Protein AF-A0A645HG04-F1 (afdb_monomer_lite)

Secondary structure (DSSP, 8-state):
---SSEEEEEEE-TTS-EEEEEEESS-HHHHHHHHHH-SEE-EEEE-TTT--EEEE-S-BTTB--EESSS--SEE-GGGSSSPP--------

Organism: NCBI:txid1076179

Radius of gyration: 16.36 Å; chains: 1; bounding box: 36×51×25 Å

Sequence (92 aa):
MLTAWEEYKDVVSLDGTKFSQTRPMMSGKTAENICGLCNLVGELIISPKDGARYVRLQASPTLVAKDLIFKREFCTPDHLLIAEEKETKANA

Foldseek 3Di:
DPPPAWDWDWDQAPVRDTDTDIFHPDPPVVRVVVVVPDQFDWDWDQDPPPRFIKTAQDDDPRDDHHHNDAGDRIDGPVCRPPDDDPPPPPDD

pLDDT: mean 79.68, std 12.86, range [40.16, 91.25]

Structure (mmCIF, N/CA/C/O backbone):
data_AF-A0A645HG04-F1
#
_entry.id   AF-A0A645HG04-F1
#
loop_
_atom_site.group_PDB
_atom_site.id
_atom_site.type_symbol
_atom_site.label_atom_id
_atom_site.label_alt_id
_atom_site.label_comp_id
_atom_site.label_asym_id
_atom_site.label_entity_id
_atom_site.label_seq_id
_atom_site.pdbx_PDB_ins_code
_atom_site.Cartn_x
_atom_site.Cartn_y
_atom_site.Cartn_z
_atom_site.occupancy
_atom_site.B_iso_or_equiv
_atom_site.auth_seq_id
_atom_site.auth_comp_id
_atom_site.auth_asym_id
_atom_site.auth_atom_id
_atom_site.pdbx_PDB_model_num
ATOM 1 N N . MET A 1 1 ? -13.549 -0.966 -13.388 1.00 42.94 1 MET A N 1
ATOM 2 C CA . MET A 1 1 ? -12.780 0.032 -12.616 1.00 42.94 1 MET A CA 1
ATOM 3 C C . MET A 1 1 ? -13.798 1.051 -12.123 1.00 42.94 1 MET A C 1
ATOM 5 O O . MET A 1 1 ? -14.424 1.677 -12.966 1.00 42.94 1 MET A O 1
ATOM 9 N N . LEU A 1 2 ? -14.108 1.097 -10.820 1.00 45.75 2 LEU A N 1
ATOM 10 C CA . LEU A 1 2 ? -15.093 2.050 -10.290 1.00 45.75 2 LEU A CA 1
ATOM 11 C C . LEU A 1 2 ? -14.481 3.458 -10.338 1.00 45.75 2 LEU A C 1
ATOM 13 O O . LEU A 1 2 ? -13.797 3.864 -9.412 1.00 45.75 2 LEU A O 1
ATOM 17 N N . THR A 1 3 ? -14.720 4.185 -11.427 1.00 49.06 3 THR A N 1
ATOM 18 C CA . THR A 1 3 ? -14.476 5.635 -11.537 1.00 49.06 3 THR A CA 1
ATOM 19 C C . THR A 1 3 ? -15.616 6.455 -10.925 1.00 49.06 3 THR A C 1
ATOM 21 O O . THR A 1 3 ? -15.688 7.669 -11.094 1.00 49.06 3 THR A O 1
ATOM 24 N N . ALA A 1 4 ? -16.554 5.804 -10.238 1.00 54.09 4 ALA A N 1
ATOM 25 C CA . ALA A 1 4 ? -17.647 6.494 -9.589 1.00 54.09 4 ALA A CA 1
ATOM 26 C C . ALA A 1 4 ? -17.106 7.151 -8.313 1.00 54.09 4 ALA A C 1
ATOM 28 O O . ALA A 1 4 ? -16.825 6.453 -7.338 1.00 54.09 4 ALA A O 1
ATOM 29 N N . TRP A 1 5 ? -17.010 8.483 -8.352 1.00 65.12 5 TRP A N 1
ATOM 30 C CA . TRP A 1 5 ? -16.690 9.361 -7.225 1.00 65.12 5 TRP A CA 1
ATOM 31 C C . TRP A 1 5 ? -15.208 9.278 -6.814 1.00 65.12 5 TRP A C 1
ATOM 33 O O . TRP A 1 5 ? -14.862 8.551 -5.898 1.00 65.12 5 TRP A O 1
ATOM 43 N N . GLU A 1 6 ? -14.313 10.003 -7.488 1.00 74.56 6 GLU A N 1
ATOM 44 C CA . GLU A 1 6 ? -12.897 10.145 -7.099 1.00 74.56 6 GLU A CA 1
ATOM 45 C C . GLU A 1 6 ? -12.704 11.442 -6.298 1.00 74.56 6 GLU A C 1
ATOM 47 O O . GLU A 1 6 ? -13.227 12.490 -6.679 1.00 74.56 6 GLU A O 1
ATOM 52 N N . GLU A 1 7 ? -11.957 11.391 -5.197 1.00 83.62 7 GLU A N 1
ATOM 53 C CA . GLU A 1 7 ? -11.483 12.572 -4.475 1.00 83.62 7 GLU A CA 1
ATOM 54 C C . GLU A 1 7 ? -9.978 12.494 -4.204 1.00 83.62 7 GLU A C 1
ATOM 56 O O . GLU A 1 7 ? -9.413 11.419 -3.979 1.00 83.62 7 GLU A O 1
ATOM 61 N N . TYR A 1 8 ? -9.336 13.661 -4.193 1.00 83.50 8 TYR A N 1
ATOM 62 C CA . TYR A 1 8 ? -7.935 13.816 -3.822 1.00 83.50 8 TYR A CA 1
ATOM 63 C C . TYR A 1 8 ? -7.852 14.238 -2.359 1.00 83.50 8 TYR A C 1
ATOM 65 O O . TYR A 1 8 ? -8.377 15.283 -1.972 1.00 83.50 8 TYR A O 1
ATOM 73 N N . LYS A 1 9 ? -7.201 13.416 -1.536 1.00 82.38 9 LYS A N 1
ATOM 74 C CA . LYS A 1 9 ? -6.927 13.722 -0.132 1.00 82.38 9 LYS A CA 1
ATOM 75 C C . LYS A 1 9 ? -5.442 13.983 0.042 1.00 82.38 9 LYS A C 1
ATOM 77 O O . LYS A 1 9 ? -4.625 13.108 -0.238 1.00 82.38 9 LYS A O 1
ATOM 82 N N . ASP A 1 10 ? -5.100 15.143 0.581 1.00 84.50 10 ASP A N 1
ATOM 83 C CA . ASP A 1 10 ? -3.732 15.399 1.015 1.00 84.50 10 ASP A CA 1
ATOM 84 C C . ASP A 1 10 ? -3.442 14.605 2.290 1.00 84.50 10 ASP A C 1
ATOM 86 O O . ASP A 1 10 ? -4.133 14.731 3.306 1.00 84.50 10 ASP A O 1
ATOM 90 N N . VAL A 1 11 ? -2.411 13.769 2.231 1.00 81.12 11 VAL A N 1
ATOM 91 C CA . VAL A 1 11 ? -1.909 12.996 3.364 1.00 81.12 11 VAL A CA 1
ATOM 92 C C . VAL A 1 11 ? -0.526 13.522 3.720 1.00 81.12 11 VAL A C 1
ATOM 94 O O . VAL A 1 11 ? 0.324 13.735 2.855 1.00 81.12 11 VAL A O 1
ATOM 97 N N . VAL A 1 12 ? -0.317 13.765 5.011 1.00 83.12 12 VAL A N 1
ATOM 98 C CA . VAL A 1 12 ? 0.971 14.196 5.558 1.00 83.12 12 VAL A CA 1
ATOM 99 C C . VAL A 1 12 ? 1.647 12.971 6.162 1.00 83.12 12 VAL A C 1
ATOM 101 O O . VAL A 1 12 ? 1.096 12.353 7.072 1.00 83.12 12 VAL A O 1
ATOM 104 N N . SER A 1 13 ? 2.814 12.608 5.633 1.00 76.81 13 SER A N 1
ATOM 105 C CA . SER A 1 13 ? 3.669 11.569 6.206 1.00 76.81 13 SER A CA 1
ATOM 106 C C . SER A 1 13 ? 4.205 11.994 7.572 1.00 76.81 13 SER A C 1
ATOM 108 O O . SER A 1 13 ? 4.278 13.183 7.885 1.00 76.81 13 SER A O 1
ATOM 110 N N . LEU A 1 14 ? 4.684 11.022 8.348 1.00 74.31 14 LEU A N 1
ATOM 111 C CA . LEU A 1 14 ? 5.413 11.262 9.599 1.00 74.31 14 LEU A CA 1
ATOM 112 C C . LEU A 1 14 ? 6.651 12.147 9.388 1.00 74.31 14 LEU A C 1
ATOM 114 O O . LEU A 1 14 ? 6.978 12.963 10.244 1.00 74.31 14 LEU A O 1
ATOM 118 N N . ASP A 1 15 ? 7.271 12.051 8.212 1.00 80.12 15 ASP A N 1
ATOM 119 C CA . ASP A 1 15 ? 8.447 12.842 7.832 1.00 80.12 15 ASP A CA 1
ATOM 120 C C . ASP A 1 15 ? 8.088 14.266 7.353 1.00 80.12 15 ASP A C 1
ATOM 122 O O . ASP A 1 15 ? 8.939 15.003 6.859 1.00 80.12 15 ASP A O 1
ATOM 126 N N . GLY A 1 16 ? 6.812 14.663 7.440 1.00 79.56 16 GLY A N 1
ATOM 127 C CA . GLY A 1 16 ? 6.312 15.972 7.004 1.00 79.56 16 GLY A CA 1
ATOM 128 C C . GLY A 1 16 ? 6.106 16.111 5.491 1.00 79.56 16 GLY A C 1
ATOM 129 O O . GLY A 1 16 ? 5.608 17.141 5.028 1.00 79.56 16 GLY A O 1
ATOM 130 N N . THR A 1 17 ? 6.441 15.084 4.70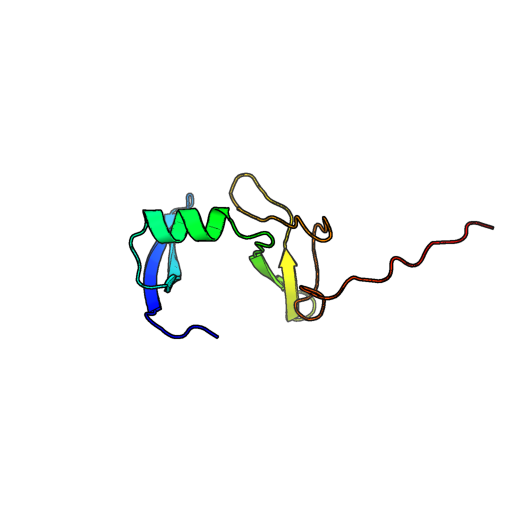8 1.00 83.19 17 THR A N 1
ATOM 131 C CA . THR A 1 17 ? 6.184 15.051 3.265 1.00 83.19 17 THR A CA 1
ATOM 132 C C . THR A 1 17 ? 4.683 14.970 2.991 1.00 83.19 17 THR A C 1
ATOM 134 O O . THR A 1 17 ? 3.959 14.193 3.613 1.00 83.19 17 THR A O 1
ATOM 137 N N . LYS A 1 18 ? 4.195 15.799 2.063 1.00 85.25 18 LYS A N 1
ATOM 138 C CA . LYS A 1 18 ? 2.796 15.782 1.626 1.00 85.25 18 LYS A CA 1
ATOM 139 C C . LYS A 1 18 ? 2.679 14.992 0.337 1.00 85.25 18 LYS A C 1
ATOM 141 O O . LYS A 1 18 ? 3.416 15.258 -0.610 1.00 85.25 18 LYS A O 1
ATOM 146 N N . PHE A 1 19 ? 1.737 14.066 0.294 1.00 81.25 19 PHE A N 1
ATOM 147 C CA . PHE A 1 19 ? 1.394 13.335 -0.916 1.00 81.25 19 PHE A CA 1
ATOM 148 C C . PHE A 1 19 ? -0.117 13.362 -1.130 1.00 81.25 19 PHE A C 1
ATOM 150 O O . PHE A 1 19 ? -0.898 13.314 -0.178 1.00 81.25 19 PHE A O 1
ATOM 157 N N . SER A 1 20 ? -0.522 13.471 -2.394 1.00 79.94 20 SER A N 1
ATOM 158 C CA . SER A 1 20 ? -1.930 13.426 -2.772 1.00 79.94 20 SER A CA 1
ATOM 159 C C . SER A 1 20 ? -2.337 11.972 -2.971 1.00 79.94 20 SER A C 1
ATOM 161 O O . SER A 1 20 ? -1.760 11.262 -3.795 1.00 79.94 20 SER A O 1
ATOM 163 N N . GLN A 1 21 ? -3.300 11.515 -2.177 1.00 81.12 21 GLN A N 1
ATOM 164 C CA . GLN A 1 21 ? -3.895 10.196 -2.300 1.00 81.12 21 GLN A CA 1
ATOM 165 C C . GLN A 1 21 ? -5.200 10.305 -3.083 1.00 81.12 21 GLN A C 1
ATOM 167 O O . GLN A 1 21 ? -6.142 10.970 -2.650 1.00 81.12 21 GLN A O 1
ATOM 172 N N . THR A 1 22 ? -5.279 9.579 -4.191 1.00 82.00 22 THR A N 1
ATOM 173 C CA . THR A 1 22 ? -6.541 9.324 -4.879 1.00 82.00 22 THR A CA 1
ATOM 174 C C . THR A 1 22 ? -7.349 8.293 -4.098 1.00 82.00 22 THR A C 1
ATOM 176 O O . THR A 1 22 ? -6.862 7.190 -3.837 1.00 82.00 22 THR A O 1
ATOM 179 N N . ARG A 1 23 ? -8.588 8.623 -3.728 1.00 80.94 23 ARG A N 1
ATOM 180 C CA . ARG A 1 23 ? -9.495 7.693 -3.044 1.00 80.94 23 ARG A CA 1
ATOM 181 C C . ARG A 1 23 ? -10.939 7.841 -3.528 1.00 80.94 23 ARG A C 1
ATOM 183 O O . ARG A 1 23 ? -11.278 8.862 -4.121 1.00 80.94 23 ARG A O 1
ATOM 190 N N . PRO A 1 24 ? -11.808 6.847 -3.279 1.00 76.94 24 PRO A N 1
ATOM 191 C CA . PRO A 1 24 ? -13.231 7.002 -3.541 1.00 76.94 24 PRO A CA 1
ATOM 192 C C . PRO A 1 24 ? -13.815 8.136 -2.685 1.00 76.94 24 PRO A C 1
ATOM 194 O O . PRO A 1 24 ? -13.456 8.275 -1.515 1.00 76.94 24 PRO A O 1
ATOM 197 N N . MET A 1 25 ? -14.738 8.913 -3.242 1.00 81.69 25 MET A N 1
ATOM 198 C CA . MET A 1 25 ? -15.469 9.975 -2.562 1.00 81.69 25 MET A CA 1
ATOM 199 C C . MET A 1 25 ? -16.533 9.332 -1.679 1.00 81.69 25 MET A C 1
ATOM 201 O O . MET A 1 25 ? -17.639 8.969 -2.078 1.00 81.69 25 MET A O 1
ATOM 205 N N . MET A 1 26 ? -16.113 9.130 -0.441 1.00 81.56 26 MET A N 1
ATOM 206 C CA . MET A 1 26 ? -16.874 8.572 0.660 1.00 81.56 26 MET A CA 1
ATOM 207 C C . MET A 1 26 ? -16.292 9.112 1.963 1.00 81.56 26 MET A C 1
ATOM 209 O O . MET A 1 26 ? -15.172 9.623 2.004 1.00 81.56 26 MET A O 1
ATOM 213 N N . SER A 1 27 ? -17.046 8.988 3.056 1.00 82.81 27 SER A N 1
ATOM 214 C CA . SER A 1 27 ? -16.543 9.427 4.358 1.00 82.81 27 SER A CA 1
ATOM 215 C C . SER A 1 27 ? -15.204 8.745 4.675 1.00 82.81 27 SER A C 1
ATOM 217 O O . SER A 1 27 ? -15.019 7.564 4.369 1.00 82.81 27 SER A O 1
ATOM 219 N N . GLY A 1 28 ? -14.274 9.470 5.309 1.00 79.69 28 GLY A N 1
ATOM 220 C CA . GLY A 1 28 ? -12.940 8.936 5.608 1.00 79.69 28 GLY A CA 1
ATOM 221 C C . GLY A 1 28 ? -12.987 7.605 6.363 1.00 79.69 28 GLY A C 1
ATOM 222 O O . GLY A 1 28 ? -12.301 6.664 5.982 1.00 79.69 28 GLY A O 1
ATOM 223 N N . LYS A 1 29 ? -13.901 7.490 7.335 1.00 83.88 29 LYS A N 1
ATOM 224 C CA . LYS A 1 29 ? -14.132 6.258 8.100 1.00 83.88 29 LYS A CA 1
ATOM 225 C C . LYS A 1 29 ? -14.637 5.106 7.226 1.00 83.88 29 LYS A C 1
ATOM 227 O O . LYS A 1 29 ? -14.236 3.964 7.421 1.00 83.88 29 LYS 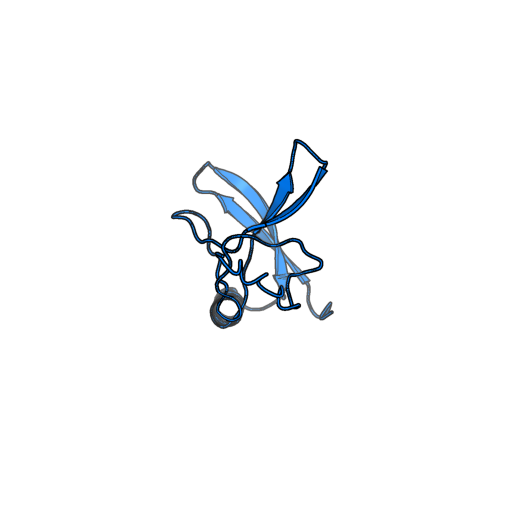A O 1
ATOM 232 N N . THR A 1 30 ? -15.524 5.384 6.270 1.00 85.00 30 THR A N 1
ATOM 233 C CA . THR A 1 30 ? -16.033 4.364 5.339 1.00 85.00 30 THR A CA 1
ATOM 234 C C . THR A 1 30 ? -14.921 3.853 4.429 1.00 85.00 30 THR A C 1
ATOM 236 O O . THR A 1 30 ? -14.781 2.640 4.288 1.00 85.00 30 THR A O 1
ATOM 239 N N . ALA A 1 31 ? -14.109 4.755 3.867 1.00 79.12 31 ALA A N 1
ATOM 240 C CA . ALA A 1 31 ? -12.966 4.381 3.036 1.00 79.12 31 ALA A CA 1
ATOM 241 C C . ALA A 1 31 ? -11.974 3.509 3.810 1.00 79.12 31 ALA A C 1
ATOM 243 O O . ALA A 1 31 ? -11.591 2.444 3.337 1.00 79.12 31 ALA A O 1
ATOM 244 N N . GLU A 1 32 ? -11.610 3.921 5.024 1.00 80.94 32 GLU A N 1
ATOM 245 C CA . GLU A 1 32 ? -10.682 3.179 5.883 1.00 80.94 32 GLU A CA 1
ATOM 246 C C . GLU A 1 32 ? -11.218 1.789 6.245 1.00 80.94 32 GLU A C 1
ATOM 248 O O . GLU A 1 32 ? -10.484 0.806 6.148 1.00 80.94 32 GLU A O 1
ATOM 253 N N . ASN A 1 33 ? -12.508 1.678 6.576 1.00 85.19 33 ASN A N 1
ATOM 254 C CA . ASN A 1 33 ? -13.141 0.389 6.855 1.00 85.19 33 ASN A CA 1
ATOM 255 C C . ASN A 1 33 ? -13.109 -0.543 5.637 1.00 85.19 33 ASN A C 1
ATOM 257 O O . ASN A 1 33 ? -12.765 -1.715 5.774 1.00 85.19 33 ASN A O 1
ATOM 261 N N . ILE A 1 34 ? -13.449 -0.037 4.447 1.00 83.50 34 ILE A N 1
ATOM 262 C CA . ILE A 1 34 ? -13.417 -0.829 3.209 1.00 83.50 34 ILE A CA 1
ATOM 263 C C . ILE A 1 34 ? -11.986 -1.277 2.905 1.00 83.50 34 ILE A C 1
ATOM 265 O O . ILE A 1 34 ? -11.761 -2.458 2.650 1.00 83.50 34 ILE A O 1
ATOM 269 N N . CYS A 1 35 ? -11.011 -0.372 3.009 1.00 77.62 35 CYS A N 1
ATOM 270 C CA . CYS A 1 35 ? -9.599 -0.698 2.823 1.00 77.62 35 CYS A CA 1
ATOM 271 C C . CYS A 1 35 ? -9.097 -1.739 3.838 1.00 77.62 35 CYS A C 1
ATOM 273 O O . CYS A 1 35 ? -8.312 -2.612 3.478 1.00 77.62 35 CYS A O 1
ATOM 275 N N . GLY A 1 36 ? -9.570 -1.701 5.089 1.00 79.81 36 GLY A N 1
ATOM 276 C CA . GLY A 1 36 ? -9.238 -2.702 6.109 1.00 79.81 36 GLY A CA 1
ATOM 277 C C . GLY A 1 36 ? -9.801 -4.099 5.812 1.00 79.81 36 GLY A C 1
ATOM 278 O O . GLY A 1 36 ? -9.192 -5.111 6.176 1.00 79.81 36 GLY A O 1
ATOM 279 N N . LEU A 1 37 ? -10.936 -4.163 5.110 1.00 86.12 37 LEU A N 1
ATOM 280 C CA . LEU A 1 37 ? -11.566 -5.409 4.667 1.00 86.12 37 LEU A CA 1
ATOM 281 C C . LEU A 1 37 ? -10.902 -6.011 3.422 1.00 86.12 37 LEU A C 1
ATOM 283 O O . LEU A 1 37 ? -11.163 -7.170 3.100 1.00 86.12 37 LEU A O 1
ATOM 287 N N . CYS A 1 38 ? -10.030 -5.274 2.732 1.00 87.00 38 CYS A N 1
ATOM 288 C CA . CYS A 1 38 ? -9.312 -5.808 1.584 1.00 87.00 38 CYS A CA 1
ATOM 289 C C . CYS A 1 38 ? -8.447 -7.020 1.980 1.00 87.00 38 CYS A C 1
ATOM 291 O O . CYS A 1 38 ? -7.737 -7.036 2.995 1.00 87.00 38 CYS A O 1
ATOM 293 N N . ASN A 1 39 ? -8.500 -8.058 1.144 1.00 87.31 39 ASN A N 1
ATOM 294 C CA . ASN A 1 39 ? -7.681 -9.263 1.307 1.00 87.31 39 ASN A CA 1
ATOM 295 C C . ASN A 1 39 ? -6.246 -9.073 0.794 1.00 87.31 39 ASN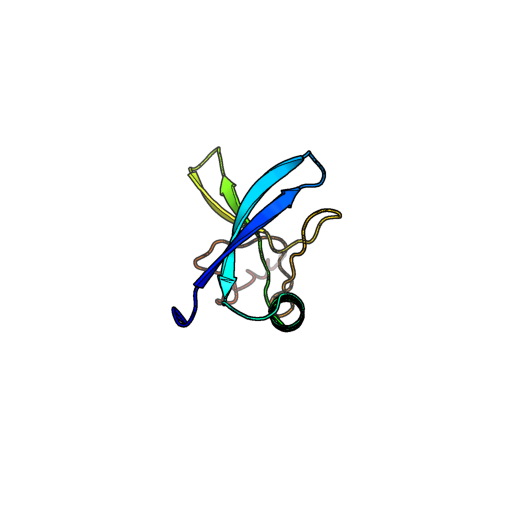 A C 1
ATOM 297 O O . ASN A 1 39 ? -5.339 -9.766 1.253 1.00 87.31 39 ASN A O 1
ATOM 301 N N . LEU A 1 40 ? -6.053 -8.122 -0.121 1.00 87.94 40 LEU A N 1
ATOM 302 C CA . LEU A 1 40 ? -4.777 -7.750 -0.721 1.00 87.94 40 LEU A CA 1
ATOM 303 C C . LEU A 1 40 ? -4.618 -6.230 -0.652 1.00 87.94 40 LEU A C 1
ATOM 305 O O . LEU A 1 40 ? -5.500 -5.497 -1.099 1.00 87.94 40 LEU A O 1
ATOM 309 N N . VAL A 1 41 ? -3.505 -5.774 -0.086 1.00 88.12 41 VAL A N 1
ATOM 310 C CA . VAL A 1 41 ? -3.101 -4.366 0.012 1.00 88.12 41 VAL A CA 1
ATOM 311 C C . VAL A 1 41 ? -1.592 -4.310 -0.195 1.00 88.12 41 VAL A C 1
ATOM 313 O O . VAL A 1 41 ? -0.858 -5.025 0.483 1.00 88.12 41 VAL A O 1
ATOM 316 N N . GLY A 1 42 ? -1.112 -3.475 -1.113 1.00 88.25 42 GLY A N 1
ATOM 317 C CA . GLY A 1 42 ? 0.316 -3.376 -1.396 1.00 88.25 42 GLY A CA 1
ATOM 318 C C . GLY A 1 42 ? 0.743 -2.006 -1.894 1.00 88.25 42 GLY A C 1
ATOM 319 O O . GLY A 1 42 ? -0.053 -1.260 -2.462 1.00 88.25 42 GLY A O 1
ATOM 320 N N . GLU A 1 43 ? 2.015 -1.698 -1.675 1.00 88.25 43 GLU A N 1
ATOM 321 C CA . GLU A 1 43 ? 2.676 -0.488 -2.160 1.00 88.25 43 GLU A CA 1
ATOM 322 C C . GLU A 1 43 ? 3.327 -0.763 -3.515 1.00 88.25 43 GLU A C 1
ATOM 324 O O . GLU A 1 43 ? 4.083 -1.724 -3.661 1.00 88.25 43 GLU A O 1
ATOM 329 N N . LEU A 1 44 ? 3.055 0.086 -4.508 1.00 88.75 44 LEU A N 1
ATOM 330 C CA . LEU A 1 44 ? 3.714 0.010 -5.807 1.00 88.75 44 LEU A CA 1
ATOM 331 C C . LEU A 1 44 ? 5.056 0.745 -5.746 1.00 88.75 44 LEU A C 1
ATOM 333 O O . LEU A 1 44 ? 5.100 1.965 -5.612 1.00 88.75 44 LEU A O 1
ATOM 337 N N . ILE A 1 45 ? 6.143 -0.001 -5.897 1.00 89.25 45 ILE A N 1
ATOM 338 C CA . ILE A 1 45 ? 7.514 0.498 -5.897 1.00 89.25 45 ILE A CA 1
ATOM 339 C C . ILE A 1 45 ? 8.070 0.388 -7.314 1.00 89.25 45 ILE A C 1
ATOM 341 O O . ILE A 1 45 ? 7.935 -0.643 -7.974 1.00 89.25 45 ILE A O 1
ATOM 345 N N . ILE A 1 46 ? 8.722 1.447 -7.785 1.00 89.06 46 ILE A N 1
ATOM 346 C CA . ILE A 1 46 ? 9.498 1.416 -9.026 1.00 89.06 46 ILE A CA 1
ATOM 347 C C . ILE A 1 46 ? 10.947 1.169 -8.636 1.00 89.06 46 ILE A C 1
ATOM 349 O O . ILE A 1 46 ? 11.538 1.959 -7.898 1.00 89.06 46 ILE A O 1
ATOM 353 N N . SER A 1 47 ? 11.518 0.063 -9.103 1.00 86.00 47 SER A N 1
ATOM 354 C CA . SER A 1 47 ? 12.909 -0.242 -8.809 1.00 86.00 47 SER A CA 1
ATOM 355 C C . SER A 1 47 ? 13.834 0.694 -9.596 1.00 86.00 47 SER A C 1
ATOM 357 O O . SER A 1 47 ? 13.721 0.788 -10.821 1.00 86.00 47 SER A O 1
ATOM 359 N N . PRO A 1 48 ? 14.791 1.363 -8.932 1.00 84.44 48 PRO A N 1
ATOM 360 C CA . PRO A 1 48 ? 15.722 2.275 -9.590 1.00 84.44 48 PRO A CA 1
ATOM 361 C C . PRO A 1 48 ? 16.774 1.558 -10.451 1.00 84.44 48 PRO A C 1
ATOM 363 O O . PRO A 1 48 ? 17.489 2.217 -11.198 1.00 84.44 48 PRO A O 1
ATOM 366 N N . LYS A 1 49 ? 16.905 0.228 -10.339 1.00 83.25 49 LYS A N 1
ATOM 367 C CA . LYS A 1 49 ? 17.919 -0.556 -11.067 1.00 83.25 49 LYS A CA 1
ATOM 368 C C . LYS A 1 49 ? 17.472 -0.939 -12.477 1.00 83.25 49 LYS A C 1
ATOM 370 O O . LYS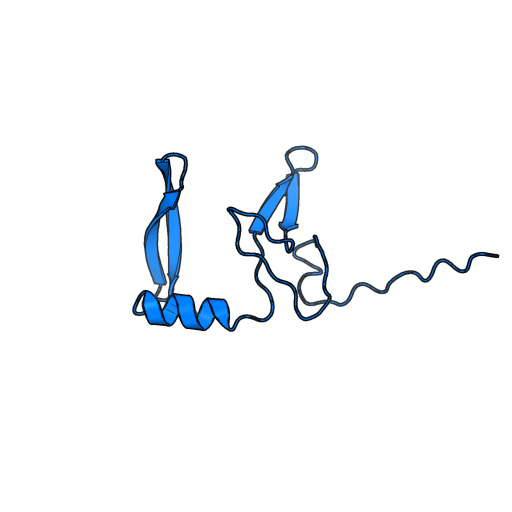 A 1 49 ? 18.258 -0.892 -13.413 1.00 83.25 49 LYS A O 1
ATOM 375 N N . ASP A 1 50 ? 16.221 -1.348 -12.593 1.00 85.44 50 ASP A N 1
ATOM 376 C CA . ASP A 1 50 ? 15.629 -2.011 -13.754 1.00 85.44 50 ASP A CA 1
ATOM 377 C C . ASP A 1 50 ? 14.400 -1.258 -14.283 1.00 85.44 50 ASP A C 1
ATOM 379 O O . ASP A 1 50 ? 13.867 -1.609 -15.331 1.00 85.44 50 ASP A O 1
ATOM 383 N N . GLY A 1 51 ? 13.930 -0.219 -13.580 1.00 85.69 51 GLY A N 1
ATOM 384 C CA . GLY A 1 51 ? 12.725 0.534 -13.946 1.00 85.69 51 GLY A CA 1
ATOM 385 C C . GLY A 1 51 ? 11.432 -0.280 -13.827 1.00 85.69 51 GLY A C 1
ATOM 386 O O . GLY A 1 51 ? 10.348 0.227 -14.124 1.00 85.69 51 GLY A O 1
ATOM 387 N N . ALA A 1 52 ? 11.534 -1.537 -13.391 1.00 88.31 52 ALA A N 1
ATOM 388 C CA . ALA A 1 52 ? 10.413 -2.438 -13.228 1.00 88.31 52 ALA A CA 1
ATOM 389 C C . ALA A 1 52 ? 9.565 -2.050 -12.014 1.00 88.31 52 ALA A C 1
ATOM 391 O O . ALA A 1 52 ? 10.033 -1.453 -11.039 1.00 88.31 52 ALA A O 1
ATOM 392 N N . ARG A 1 53 ? 8.283 -2.400 -12.095 1.00 90.12 53 ARG A N 1
ATOM 393 C CA . ARG A 1 53 ? 7.302 -2.163 -11.041 1.00 90.12 53 ARG A CA 1
ATOM 394 C C . ARG A 1 53 ? 7.177 -3.413 -10.189 1.00 90.12 53 ARG A C 1
ATOM 396 O O . ARG A 1 53 ? 6.943 -4.495 -10.718 1.00 90.12 53 ARG A O 1
ATOM 403 N N . TYR A 1 54 ? 7.258 -3.235 -8.882 1.00 90.56 54 TYR A N 1
ATOM 404 C CA . TYR A 1 54 ? 7.052 -4.279 -7.891 1.00 90.56 54 TYR A CA 1
ATOM 405 C C . TYR A 1 54 ? 5.963 -3.840 -6.923 1.00 90.56 54 TYR A C 1
ATOM 407 O O . TYR A 1 54 ? 5.848 -2.666 -6.589 1.00 90.56 54 TYR A O 1
ATOM 415 N N . VAL A 1 55 ? 5.159 -4.788 -6.468 1.00 90.69 55 VAL A N 1
ATOM 416 C CA . VAL A 1 55 ? 4.164 -4.583 -5.423 1.00 90.69 55 VAL A CA 1
ATOM 417 C C . VAL A 1 55 ? 4.716 -5.182 -4.141 1.00 90.69 55 VAL A C 1
ATOM 419 O O . VAL A 1 55 ? 4.874 -6.399 -4.027 1.00 90.69 55 VAL A O 1
ATOM 422 N N . ARG A 1 56 ? 5.014 -4.325 -3.168 1.00 90.62 56 ARG A N 1
ATOM 423 C CA . ARG A 1 56 ? 5.372 -4.732 -1.813 1.00 90.62 56 ARG A CA 1
ATOM 424 C C . ARG A 1 56 ? 4.107 -5.076 -1.043 1.00 90.62 56 ARG A C 1
ATOM 426 O O . ARG A 1 56 ? 3.230 -4.237 -0.868 1.00 90.62 56 ARG A O 1
ATOM 433 N N . LEU A 1 57 ? 4.047 -6.309 -0.561 1.00 91.25 57 LEU A N 1
ATOM 434 C CA . LEU A 1 57 ? 2.928 -6.870 0.197 1.00 91.25 57 LEU A CA 1
ATOM 435 C C . LEU A 1 57 ? 3.272 -7.065 1.683 1.00 91.25 57 LEU A C 1
ATOM 437 O O . LEU A 1 57 ? 2.386 -7.301 2.503 1.00 91.25 57 LEU A O 1
ATOM 441 N N . GLN A 1 58 ? 4.547 -6.913 2.046 1.00 89.62 58 GLN A N 1
ATOM 442 C CA . GLN A 1 58 ? 5.023 -6.968 3.423 1.00 89.62 58 GLN A CA 1
ATOM 443 C C . GLN A 1 58 ? 4.804 -5.637 4.158 1.00 89.62 58 GLN A C 1
ATOM 445 O O . GLN A 1 58 ? 5.351 -4.602 3.759 1.00 89.62 58 GLN A O 1
ATOM 450 N N . ALA A 1 59 ? 4.049 -5.682 5.260 1.00 85.44 59 ALA A N 1
ATOM 451 C CA . ALA A 1 59 ? 3.849 -4.543 6.154 1.00 85.44 59 ALA A CA 1
ATOM 452 C C . ALA A 1 59 ? 5.162 -4.054 6.787 1.00 85.44 59 ALA A C 1
ATOM 454 O O . ALA A 1 59 ? 6.098 -4.821 7.017 1.00 85.44 59 ALA A O 1
ATOM 455 N N . SER A 1 60 ? 5.202 -2.768 7.121 1.00 85.31 60 SER A N 1
ATOM 456 C CA . SER A 1 60 ? 6.261 -2.149 7.920 1.00 85.31 60 SER A CA 1
ATOM 457 C C . SER A 1 60 ? 5.627 -1.260 9.001 1.00 85.31 60 SER A C 1
ATOM 459 O O . SER A 1 60 ? 4.427 -0.993 8.935 1.00 85.31 60 SER A O 1
ATOM 461 N N . PRO A 1 61 ? 6.389 -0.754 9.989 1.00 82.25 61 PRO A N 1
ATOM 462 C CA . PRO A 1 61 ? 5.846 0.157 11.003 1.00 82.25 61 PRO A CA 1
ATOM 463 C C . PRO A 1 61 ? 5.164 1.409 10.431 1.00 82.25 61 PRO A C 1
ATOM 465 O O . PRO A 1 61 ? 4.316 2.001 11.091 1.00 82.25 61 PRO A O 1
ATOM 468 N N . THR A 1 62 ? 5.528 1.811 9.212 1.00 79.88 62 THR A N 1
ATOM 469 C CA . THR A 1 62 ? 4.992 2.991 8.521 1.00 79.88 62 THR A CA 1
ATOM 470 C C . THR A 1 62 ? 4.122 2.641 7.312 1.00 79.88 62 THR A C 1
ATOM 472 O O . THR A 1 62 ? 3.516 3.537 6.728 1.00 79.88 62 THR A O 1
ATOM 475 N N . LEU A 1 63 ? 4.033 1.360 6.937 1.00 80.94 63 LEU A N 1
ATOM 476 C CA . LEU A 1 63 ? 3.338 0.897 5.741 1.00 80.94 63 LEU A CA 1
ATOM 477 C C . LEU A 1 63 ? 2.326 -0.199 6.068 1.00 80.94 63 LEU A C 1
ATOM 479 O O . LEU A 1 63 ? 2.676 -1.287 6.530 1.00 80.94 63 LEU A O 1
ATOM 483 N N . VAL A 1 64 ? 1.072 0.057 5.705 1.00 80.56 64 VAL A N 1
ATOM 484 C CA . VAL A 1 64 ? 0.014 -0.954 5.722 1.00 80.56 64 VAL A CA 1
ATOM 485 C C . VAL A 1 64 ? 0.075 -1.752 4.420 1.00 80.56 64 VAL A C 1
ATOM 487 O O . VAL A 1 64 ? -0.269 -1.238 3.359 1.00 80.56 64 VAL A O 1
ATOM 490 N N . ALA A 1 65 ? 0.491 -3.014 4.501 1.00 86.69 65 ALA A N 1
ATOM 491 C CA . ALA A 1 65 ? 0.470 -3.958 3.386 1.00 86.69 65 ALA A CA 1
ATOM 492 C C . ALA A 1 65 ? 0.063 -5.355 3.882 1.00 86.69 65 ALA A C 1
ATOM 494 O O . ALA A 1 65 ? 0.253 -5.692 5.052 1.00 86.69 65 ALA A O 1
ATOM 495 N N . LYS A 1 66 ? -0.595 -6.136 3.024 1.00 88.12 66 LYS A N 1
ATOM 496 C CA . LYS A 1 66 ? -1.27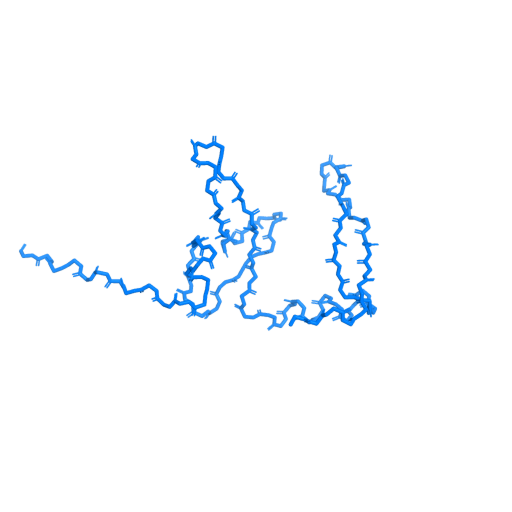0 -7.380 3.396 1.00 88.12 66 LYS A CA 1
ATOM 497 C C . LYS A 1 66 ? -1.475 -8.266 2.17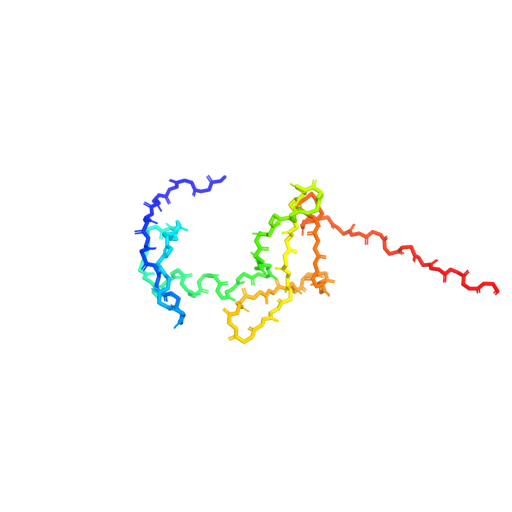2 1.00 88.12 66 LYS A C 1
ATOM 499 O O . LYS A 1 66 ? -2.027 -7.820 1.172 1.00 88.12 66 LYS A O 1
ATOM 504 N N . ASP A 1 67 ? -1.148 -9.545 2.299 1.00 90.56 67 ASP A N 1
ATOM 505 C CA . ASP A 1 67 ? -1.538 -10.586 1.347 1.00 90.56 67 ASP A CA 1
ATOM 506 C C . ASP A 1 67 ? -2.124 -11.777 2.112 1.00 90.56 67 ASP A C 1
ATOM 508 O O . ASP A 1 67 ? -1.397 -12.601 2.668 1.00 90.56 67 ASP A O 1
ATOM 512 N N . LEU A 1 68 ? -3.456 -11.852 2.175 1.00 86.25 68 LEU A N 1
ATOM 513 C CA . LEU A 1 68 ? -4.151 -12.989 2.788 1.00 86.25 68 LEU A CA 1
ATOM 514 C C . LEU A 1 68 ? -4.319 -14.180 1.849 1.00 86.25 68 LEU A C 1
ATOM 516 O O . LEU A 1 68 ? -4.668 -15.259 2.324 1.00 86.25 68 LEU A O 1
ATOM 520 N N . ILE A 1 69 ? -4.118 -13.991 0.544 1.00 88.94 69 ILE A N 1
ATOM 521 C CA . ILE A 1 69 ? -4.404 -15.018 -0.458 1.00 88.94 69 ILE A CA 1
ATOM 522 C C . ILE A 1 69 ? -3.179 -15.913 -0.629 1.00 88.94 69 ILE A C 1
ATOM 524 O O . ILE A 1 69 ? -3.264 -17.123 -0.432 1.00 88.94 69 ILE A O 1
ATOM 528 N N . PHE A 1 70 ? -2.029 -15.312 -0.941 1.00 88.44 70 PHE A N 1
ATOM 529 C CA . PHE A 1 70 ? -0.801 -16.034 -1.283 1.00 88.44 70 PHE A CA 1
ATOM 530 C C . PHE A 1 70 ? 0.313 -15.870 -0.243 1.00 88.44 70 PHE A C 1
ATOM 532 O O . PHE A 1 70 ? 1.298 -16.610 -0.287 1.00 88.44 70 PHE A O 1
ATOM 539 N N . LYS A 1 71 ? 0.145 -14.954 0.723 1.00 87.81 71 LYS A N 1
ATOM 540 C CA . LYS A 1 71 ? 1.098 -14.669 1.812 1.00 87.81 71 LYS A CA 1
ATOM 541 C C . LYS A 1 71 ? 2.514 -14.344 1.311 1.00 87.81 71 LYS A C 1
ATOM 543 O O . LYS A 1 71 ? 3.498 -14.803 1.891 1.00 87.81 71 LYS A O 1
ATOM 548 N N . ARG A 1 72 ? 2.621 -13.586 0.218 1.00 88.19 72 ARG A N 1
ATOM 549 C CA . ARG A 1 72 ? 3.898 -13.163 -0.379 1.00 88.19 72 ARG A CA 1
ATOM 550 C C . ARG A 1 72 ? 4.389 -11.861 0.246 1.00 88.19 72 ARG A C 1
ATOM 552 O O . ARG A 1 72 ? 3.594 -11.039 0.690 1.00 88.19 72 ARG A O 1
ATOM 559 N N . GLU A 1 73 ? 5.702 -11.653 0.239 1.00 89.25 73 GLU A N 1
ATOM 560 C CA . GLU A 1 73 ? 6.302 -10.384 0.677 1.00 89.25 73 GLU A CA 1
ATOM 561 C C . GLU A 1 73 ? 6.343 -9.348 -0.453 1.00 89.25 73 GLU A C 1
ATOM 563 O O . GLU A 1 73 ? 6.140 -8.155 -0.220 1.00 89.25 73 GLU A O 1
ATOM 568 N N . PHE A 1 74 ? 6.552 -9.814 -1.686 1.00 89.31 74 PHE A N 1
ATOM 569 C CA . PHE A 1 74 ? 6.627 -9.006 -2.898 1.00 89.31 74 PHE A CA 1
ATOM 570 C C . PHE A 1 74 ? 6.065 -9.801 -4.082 1.00 89.31 74 PHE A C 1
ATOM 572 O O . PHE A 1 74 ? 6.121 -11.030 -4.085 1.00 89.31 74 PHE A O 1
ATOM 579 N N . CYS A 1 75 ? 5.532 -9.110 -5.086 1.00 90.50 75 CYS A N 1
ATOM 580 C CA . CYS A 1 75 ? 5.182 -9.692 -6.386 1.00 90.50 75 CYS A CA 1
ATOM 581 C C . CYS A 1 75 ? 5.288 -8.633 -7.490 1.00 90.50 75 CYS A C 1
ATOM 583 O O . CYS A 1 75 ? 5.343 -7.436 -7.202 1.00 90.50 75 CYS A O 1
ATOM 585 N N . THR A 1 76 ? 5.311 -9.042 -8.755 1.00 90.88 76 THR A N 1
ATOM 586 C CA . THR A 1 76 ? 5.110 -8.101 -9.865 1.00 90.88 76 THR A CA 1
ATOM 587 C C . THR A 1 76 ? 3.611 -7.832 -10.059 1.00 90.88 76 THR A C 1
ATOM 589 O O . THR A 1 76 ? 2.785 -8.678 -9.703 1.00 90.88 76 THR A O 1
ATOM 592 N N . PRO A 1 77 ? 3.220 -6.675 -10.628 1.00 88.69 77 PRO A N 1
ATOM 593 C CA . PRO A 1 77 ? 1.817 -6.361 -10.902 1.00 88.69 77 PRO A CA 1
ATOM 594 C C . PRO A 1 77 ? 1.088 -7.446 -11.706 1.00 88.69 77 PRO A C 1
ATOM 596 O O . PRO A 1 77 ? -0.077 -7.725 -11.430 1.00 88.69 77 PRO A O 1
ATOM 599 N N . ASP A 1 78 ? 1.785 -8.094 -12.642 1.00 88.62 78 ASP A N 1
ATOM 600 C CA . ASP A 1 78 ? 1.226 -9.155 -13.488 1.00 88.62 78 ASP A CA 1
ATOM 601 C C . ASP A 1 78 ? 0.862 -10.414 -12.683 1.00 88.62 78 ASP A C 1
ATOM 603 O O . ASP A 1 78 ? -0.106 -11.104 -13.000 1.00 88.62 78 ASP A O 1
ATOM 607 N N . HIS A 1 79 ? 1.573 -10.677 -11.582 1.00 86.25 79 HIS A N 1
ATOM 608 C CA . HIS A 1 79 ? 1.325 -11.811 -10.689 1.00 86.25 79 HIS A CA 1
ATOM 609 C C . HIS A 1 79 ? 0.491 -11.447 -9.452 1.00 86.25 79 HIS A C 1
ATOM 611 O O . HIS A 1 79 ? 0.354 -12.255 -8.535 1.00 86.25 79 HIS A O 1
ATOM 617 N N . LEU A 1 80 ? -0.128 -10.262 -9.397 1.00 85.12 80 LEU A N 1
ATOM 618 C CA . LEU A 1 80 ? -0.865 -9.827 -8.205 1.00 85.12 80 LEU A CA 1
ATOM 619 C C . LEU A 1 80 ? -2.033 -10.766 -7.854 1.00 85.12 80 LEU A C 1
ATOM 621 O O . LEU A 1 80 ? -2.214 -11.114 -6.689 1.00 85.12 80 LEU A O 1
ATOM 625 N N . LEU A 1 81 ? -2.792 -11.204 -8.861 1.00 86.19 81 LEU A N 1
ATOM 626 C CA . LEU A 1 81 ? -3.965 -12.077 -8.703 1.00 86.19 81 LEU A CA 1
ATOM 627 C C . LEU A 1 81 ? -3.733 -13.508 -9.205 1.00 86.19 81 LEU A C 1
ATOM 629 O O . LEU A 1 81 ? -4.627 -14.347 -9.108 1.00 86.19 81 LEU A O 1
ATOM 633 N N . ILE A 1 82 ? -2.548 -13.780 -9.746 1.00 86.00 82 ILE A N 1
ATOM 634 C CA . ILE A 1 82 ? -2.180 -15.077 -10.306 1.00 86.00 82 ILE A CA 1
ATOM 635 C C . ILE A 1 82 ? -1.294 -15.788 -9.287 1.00 86.00 82 ILE A C 1
ATOM 637 O O . ILE A 1 82 ? -0.321 -15.214 -8.794 1.00 86.00 82 ILE A O 1
ATOM 641 N N . ALA A 1 83 ? -1.643 -17.031 -8.959 1.00 72.62 83 ALA A N 1
ATOM 642 C CA . ALA A 1 83 ? -0.805 -17.874 -8.120 1.00 72.62 83 ALA A CA 1
ATOM 643 C C . ALA A 1 83 ? 0.506 -18.161 -8.862 1.00 72.62 83 ALA A C 1
ATOM 645 O O . ALA A 1 83 ? 0.476 -18.671 -9.980 1.00 72.62 83 ALA A O 1
ATOM 646 N N . GLU A 1 84 ? 1.648 -17.849 -8.254 1.00 67.94 84 GLU A N 1
ATOM 647 C CA . GLU A 1 84 ? 2.922 -18.360 -8.757 1.00 67.94 84 GLU A CA 1
ATOM 648 C C . GLU A 1 84 ? 3.001 -19.854 -8.425 1.00 67.94 84 GLU A C 1
ATOM 650 O O . GLU A 1 84 ? 2.836 -20.255 -7.267 1.00 67.94 84 GLU A O 1
ATOM 655 N N . GLU A 1 85 ? 3.233 -20.688 -9.438 1.00 63.97 85 GLU A N 1
ATOM 656 C CA . GLU A 1 85 ? 3.588 -22.085 -9.218 1.00 63.97 85 GLU A CA 1
ATOM 657 C C . GLU A 1 85 ? 4.930 -22.107 -8.487 1.00 63.97 85 GLU A C 1
ATOM 659 O O . GLU A 1 85 ? 5.969 -21.741 -9.033 1.00 63.97 85 GLU A O 1
ATOM 664 N N . LYS A 1 86 ? 4.919 -22.500 -7.210 1.00 59.56 86 LYS A N 1
ATOM 665 C CA . LYS A 1 86 ? 6.168 -22.755 -6.496 1.00 59.56 86 LYS A CA 1
ATOM 666 C C . LYS A 1 86 ? 6.832 -23.951 -7.165 1.00 59.56 86 LYS A C 1
ATOM 668 O O . LYS A 1 86 ? 6.389 -25.081 -6.956 1.00 59.56 86 LYS A O 1
ATOM 673 N N . GLU A 1 87 ? 7.900 -23.709 -7.926 1.00 51.88 87 GLU A N 1
ATOM 674 C CA . GLU A 1 87 ? 8.834 -24.761 -8.319 1.00 51.88 87 GLU A CA 1
ATOM 675 C C . GLU A 1 87 ? 9.266 -25.492 -7.049 1.00 51.88 87 GLU A C 1
ATOM 677 O O . GLU A 1 87 ? 10.018 -24.989 -6.207 1.00 51.88 87 GLU A O 1
ATOM 682 N N . THR A 1 88 ? 8.718 -26.690 -6.874 1.00 46.44 88 THR A N 1
ATOM 683 C CA . THR A 1 88 ? 9.112 -27.581 -5.800 1.00 46.44 88 THR A CA 1
ATOM 684 C C . THR A 1 88 ? 10.505 -28.044 -6.180 1.00 46.44 88 THR A C 1
ATOM 686 O O . THR A 1 88 ? 10.648 -28.899 -7.049 1.00 46.44 88 THR A O 1
ATOM 689 N N . LYS A 1 89 ? 11.544 -27.442 -5.591 1.00 46.91 89 LYS A N 1
ATOM 690 C CA . LYS A 1 89 ? 12.904 -27.970 -5.706 1.00 46.91 89 LYS A CA 1
ATOM 691 C C . LYS A 1 89 ? 12.892 -29.390 -5.144 1.00 46.91 89 LYS A C 1
ATOM 693 O O . LYS A 1 89 ? 12.930 -29.587 -3.931 1.00 46.91 89 LYS A O 1
ATOM 698 N N . ALA A 1 90 ? 12.778 -30.364 -6.041 1.00 47.38 90 ALA A N 1
ATOM 699 C CA . ALA A 1 90 ? 13.066 -31.757 -5.775 1.00 47.38 90 ALA A CA 1
ATOM 700 C C . ALA A 1 90 ? 14.561 -31.833 -5.451 1.00 47.38 90 ALA A C 1
ATOM 702 O O . ALA A 1 90 ? 15.402 -31.825 -6.346 1.00 47.38 90 ALA A O 1
ATOM 703 N N . ASN A 1 91 ? 14.891 -31.804 -4.162 1.00 45.53 91 ASN A N 1
ATOM 704 C CA . ASN A 1 91 ? 16.225 -32.161 -3.706 1.00 45.53 91 ASN A CA 1
ATOM 705 C C . ASN A 1 91 ? 16.399 -33.662 -3.972 1.00 45.53 91 ASN A C 1
ATOM 707 O O . ASN A 1 91 ? 15.716 -34.476 -3.347 1.00 45.53 91 ASN A O 1
ATOM 711 N N . ALA A 1 92 ? 17.246 -33.978 -4.953 1.00 40.16 92 ALA A N 1
ATOM 712 C CA . ALA A 1 92 ? 17.819 -35.300 -5.182 1.00 40.16 92 ALA A CA 1
ATOM 713 C C . ALA A 1 92 ? 18.969 -35.566 -4.200 1.00 40.16 92 ALA A C 1
ATOM 715 O O . ALA A 1 92 ? 19.631 -34.579 -3.797 1.00 40.16 92 ALA A O 1
#